Protein AF-J8E3A5-F1 (afdb_monomer_lite)

InterPro domains:
  IPR025018 Protein of unknown function DUF3953 [PF13129] (33-69)

Secondary structure (DSSP, 8-state):
-HHHHHHHHHHHHHHHHHHHHHHT-GGGHHHHHHHHHHHHHHHHHHHHHTT-HHHHHHHHHHHHHHHHHHHHHH--

pLDDT: mean 79.51, std 7.18, range [54.72, 90.12]

Sequence (76 aa):
MLRILRIIIALTVIIMSAIGLYTGQNNFLPLSQFLLGALMFLIAIEQIKKKDSGTGFICIVAGAFIWIVLIISYIK

Organism: NCBI:txid1053206

Structure (mmCIF, N/CA/C/O backbone):
data_AF-J8E3A5-F1
#
_entry.id   AF-J8E3A5-F1
#
loop_
_atom_site.group_PDB
_atom_site.id
_atom_site.type_symbol
_atom_site.label_atom_id
_atom_site.label_alt_id
_atom_site.label_comp_id
_atom_site.label_asym_id
_atom_site.label_entity_id
_atom_site.label_seq_id
_atom_site.pdbx_PDB_ins_code
_atom_site.Cartn_x
_atom_site.Cartn_y
_atom_site.Cartn_z
_atom_site.occupancy
_atom_site.B_iso_or_equiv
_atom_site.auth_seq_id
_atom_site.auth_comp_id
_atom_site.auth_asym_id
_atom_site.auth_atom_id
_atom_site.pdbx_PDB_model_num
ATOM 1 N N . MET A 1 1 ? -1.465 7.500 17.095 1.00 54.72 1 MET A N 1
ATOM 2 C CA . MET A 1 1 ? -0.070 7.509 16.598 1.00 54.72 1 MET A CA 1
ATOM 3 C C . MET A 1 1 ? 0.077 7.004 15.161 1.00 54.72 1 MET A C 1
ATOM 5 O O . MET A 1 1 ? 0.936 7.519 14.465 1.00 54.72 1 MET A O 1
ATOM 9 N N . LEU A 1 2 ? -0.763 6.082 14.673 1.00 63.72 2 LEU A N 1
ATOM 10 C CA . LEU A 1 2 ? -0.700 5.558 13.296 1.00 63.72 2 LEU A CA 1
ATOM 11 C C . LEU A 1 2 ? -0.990 6.610 12.191 1.00 63.72 2 LEU A C 1
ATOM 13 O O . LEU A 1 2 ? -0.479 6.491 11.082 1.00 63.72 2 LEU A O 1
ATOM 17 N N . ARG A 1 3 ? -1.708 7.696 12.510 1.00 66.81 3 ARG A N 1
ATOM 18 C CA . ARG A 1 3 ? -1.987 8.815 11.586 1.00 66.81 3 ARG A CA 1
ATOM 19 C C . ARG A 1 3 ? -0.742 9.463 10.955 1.00 66.81 3 ARG A C 1
ATOM 21 O O . ARG A 1 3 ? -0.766 9.759 9.767 1.00 66.81 3 ARG A O 1
ATOM 28 N N . ILE A 1 4 ? 0.334 9.671 11.723 1.00 71.25 4 ILE A N 1
ATOM 29 C CA . ILE A 1 4 ? 1.592 10.258 11.211 1.00 71.25 4 ILE A CA 1
ATOM 30 C C . ILE A 1 4 ? 2.309 9.250 10.307 1.00 71.25 4 ILE A C 1
ATOM 32 O O . ILE A 1 4 ? 2.744 9.598 9.215 1.00 71.25 4 ILE A O 1
ATOM 36 N N . LEU A 1 5 ? 2.349 7.982 10.725 1.00 71.38 5 LEU A N 1
ATOM 37 C CA . LEU A 1 5 ? 2.941 6.894 9.948 1.00 71.38 5 LEU A CA 1
ATOM 38 C C . LEU A 1 5 ? 2.246 6.725 8.586 1.00 71.38 5 LEU A C 1
ATOM 40 O O . LEU A 1 5 ? 2.913 6.581 7.566 1.00 71.38 5 LEU A O 1
ATOM 44 N N . ARG A 1 6 ? 0.910 6.832 8.548 1.00 72.69 6 ARG A N 1
ATOM 45 C CA . ARG A 1 6 ? 0.117 6.807 7.309 1.00 72.69 6 ARG A CA 1
ATOM 46 C C . ARG A 1 6 ? 0.504 7.940 6.357 1.00 72.69 6 ARG A C 1
ATOM 48 O O . ARG A 1 6 ? 0.642 7.701 5.163 1.00 72.69 6 ARG A O 1
ATOM 55 N N . ILE A 1 7 ? 0.680 9.155 6.879 1.00 77.88 7 ILE A N 1
ATOM 56 C CA . ILE A 1 7 ? 1.083 10.311 6.067 1.00 77.88 7 ILE A CA 1
ATOM 57 C C . ILE A 1 7 ? 2.476 10.073 5.485 1.00 77.88 7 ILE A C 1
ATOM 59 O O . ILE A 1 7 ? 2.645 10.224 4.283 1.00 77.88 7 ILE A O 1
ATOM 63 N N . ILE A 1 8 ? 3.438 9.635 6.303 1.00 79.12 8 ILE A N 1
ATOM 64 C CA . ILE A 1 8 ? 4.817 9.375 5.866 1.00 79.12 8 ILE A CA 1
ATOM 65 C C . ILE A 1 8 ? 4.855 8.319 4.751 1.00 79.12 8 ILE A C 1
ATOM 67 O O . ILE A 1 8 ? 5.463 8.546 3.705 1.00 79.12 8 ILE A O 1
ATOM 71 N N . ILE A 1 9 ? 4.174 7.184 4.933 1.00 77.81 9 ILE A N 1
ATOM 72 C CA . ILE A 1 9 ? 4.163 6.104 3.934 1.00 77.81 9 ILE A CA 1
ATOM 73 C C . ILE A 1 9 ? 3.470 6.563 2.644 1.00 77.81 9 ILE A C 1
ATOM 75 O O . ILE A 1 9 ? 3.996 6.318 1.561 1.00 77.81 9 ILE A O 1
ATOM 79 N N . ALA A 1 10 ? 2.342 7.278 2.731 1.00 78.56 10 ALA A N 1
ATOM 80 C CA . ALA A 1 10 ? 1.665 7.818 1.549 1.00 78.56 10 ALA A CA 1
ATOM 81 C C . ALA A 1 10 ? 2.567 8.792 0.773 1.00 78.56 10 ALA A C 1
ATOM 83 O O . ALA A 1 10 ? 2.665 8.702 -0.448 1.00 78.56 10 ALA A O 1
ATOM 84 N N . LEU A 1 11 ? 3.285 9.667 1.483 1.00 82.31 11 LEU A N 1
ATOM 85 C CA . LEU A 1 11 ? 4.245 10.598 0.888 1.00 82.31 11 LEU A CA 1
ATOM 86 C C . LEU A 1 11 ? 5.386 9.856 0.183 1.00 82.31 11 LEU A C 1
ATOM 88 O O . LEU A 1 11 ? 5.774 10.224 -0.921 1.00 82.31 11 LEU A O 1
ATOM 92 N N . THR A 1 12 ? 5.865 8.764 0.780 1.00 79.81 12 THR A N 1
ATOM 93 C CA . THR A 1 12 ? 6.937 7.936 0.209 1.00 79.81 12 THR A CA 1
ATOM 94 C C . THR A 1 12 ? 6.476 7.241 -1.073 1.00 79.81 12 THR A C 1
ATOM 96 O O . THR A 1 12 ? 7.197 7.246 -2.068 1.00 79.81 12 THR A O 1
ATOM 99 N N . VAL A 1 13 ? 5.249 6.708 -1.091 1.00 80.19 13 VAL A N 1
ATOM 100 C CA . VAL A 1 13 ? 4.652 6.081 -2.284 1.00 80.19 13 VAL A CA 1
ATOM 101 C C . VAL A 1 13 ? 4.451 7.098 -3.414 1.00 80.19 13 VAL A C 1
ATOM 103 O O . VAL A 1 13 ? 4.734 6.783 -4.572 1.00 80.19 13 VAL A O 1
ATOM 106 N N . ILE A 1 14 ? 4.012 8.321 -3.094 1.00 82.75 14 ILE A N 1
ATOM 107 C CA . ILE A 1 14 ? 3.847 9.401 -4.079 1.00 82.75 14 ILE A CA 1
ATOM 108 C C . ILE A 1 14 ? 5.201 9.795 -4.676 1.00 82.75 14 ILE A C 1
ATOM 110 O O . ILE A 1 14 ? 5.321 9.875 -5.896 1.00 82.75 14 ILE A O 1
ATOM 114 N N . ILE A 1 15 ? 6.228 9.985 -3.840 1.00 82.69 15 ILE A N 1
ATOM 115 C CA . ILE A 1 15 ? 7.581 10.321 -4.304 1.00 82.69 15 ILE A CA 1
ATOM 116 C C . ILE A 1 15 ? 8.141 9.198 -5.186 1.00 82.69 15 ILE A C 1
ATOM 118 O O . ILE A 1 15 ? 8.642 9.475 -6.272 1.00 82.69 15 ILE A O 1
ATOM 122 N N . MET A 1 16 ? 8.011 7.933 -4.774 1.00 79.38 16 MET A N 1
ATOM 123 C CA . MET A 1 16 ? 8.464 6.789 -5.577 1.00 79.38 16 MET A CA 1
ATOM 124 C C . MET A 1 16 ? 7.729 6.683 -6.916 1.00 79.38 16 MET 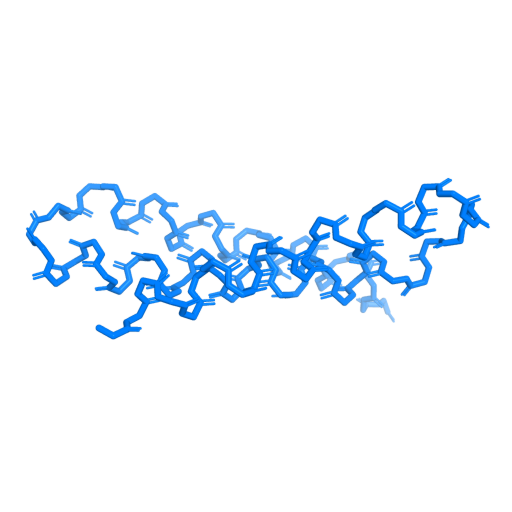A C 1
ATOM 126 O O . MET A 1 16 ? 8.365 6.407 -7.930 1.00 79.38 16 MET A O 1
ATOM 130 N N . SER A 1 17 ? 6.419 6.944 -6.940 1.00 76.88 17 SER A N 1
ATOM 131 C CA . SER A 1 17 ? 5.640 6.956 -8.185 1.00 76.88 17 SER A CA 1
ATOM 132 C C . SER A 1 17 ? 6.057 8.107 -9.100 1.00 76.88 17 SER A C 1
ATOM 134 O O . SER A 1 17 ? 6.211 7.904 -10.301 1.00 76.88 17 SER A O 1
ATOM 136 N N . ALA A 1 18 ? 6.295 9.298 -8.543 1.00 80.50 18 ALA A N 1
ATOM 137 C CA . ALA A 1 18 ? 6.759 10.458 -9.299 1.00 80.50 18 ALA A CA 1
ATOM 138 C C . ALA A 1 18 ? 8.159 10.233 -9.891 1.00 80.50 18 ALA A C 1
ATOM 140 O O . ALA A 1 18 ? 8.383 10.537 -11.060 1.00 80.50 18 ALA A O 1
ATOM 141 N N . ILE A 1 19 ? 9.081 9.644 -9.119 1.00 79.44 19 ILE A N 1
ATOM 142 C CA . ILE A 1 19 ? 10.416 9.268 -9.601 1.00 79.44 19 ILE A CA 1
ATOM 143 C C . ILE A 1 19 ? 10.307 8.185 -10.679 1.00 79.44 19 ILE A C 1
ATOM 145 O O . ILE A 1 19 ? 10.949 8.313 -11.717 1.00 79.44 19 ILE A O 1
ATOM 149 N N . GLY A 1 20 ? 9.483 7.151 -10.486 1.00 75.44 20 GLY A N 1
ATOM 150 C CA . GLY A 1 20 ? 9.265 6.106 -11.493 1.00 75.44 20 GLY A CA 1
ATOM 151 C C . GLY A 1 20 ? 8.735 6.669 -12.815 1.00 75.44 20 GLY A C 1
ATOM 152 O O . GLY A 1 20 ? 9.246 6.318 -13.877 1.00 75.44 20 GLY A O 1
ATOM 153 N N . LEU A 1 21 ? 7.786 7.611 -12.744 1.00 78.12 21 LEU A N 1
ATOM 154 C CA . LEU A 1 21 ? 7.236 8.306 -13.909 1.00 78.12 21 LEU A CA 1
ATOM 155 C C . LEU A 1 21 ? 8.284 9.195 -14.599 1.00 78.12 21 LEU A C 1
ATOM 157 O O . LEU A 1 21 ? 8.401 9.169 -15.819 1.00 78.12 21 LEU A O 1
ATOM 161 N N . TYR A 1 22 ? 9.052 9.964 -13.823 1.00 79.38 22 TYR A N 1
ATOM 162 C CA . TYR A 1 22 ? 10.056 10.895 -14.346 1.00 79.38 22 TYR A CA 1
ATOM 163 C C . TYR A 1 22 ? 11.255 10.176 -14.974 1.00 79.38 22 TYR A C 1
ATOM 165 O O . TYR A 1 22 ? 11.755 10.577 -16.020 1.00 79.38 22 TYR A O 1
ATOM 173 N N . THR A 1 23 ? 11.709 9.096 -14.340 1.00 77.19 23 THR A N 1
ATOM 174 C CA . THR A 1 23 ? 12.893 8.337 -14.771 1.00 77.19 23 THR A CA 1
ATOM 175 C C . THR A 1 23 ? 12.545 7.296 -15.843 1.00 77.19 23 THR A C 1
ATOM 177 O O . THR A 1 23 ? 13.438 6.666 -16.400 1.00 77.19 23 THR A O 1
ATOM 180 N N . GLY A 1 24 ? 11.251 7.067 -16.114 1.00 69.50 24 GLY A N 1
ATOM 181 C CA . GLY A 1 24 ? 10.767 6.015 -17.017 1.00 69.50 24 GLY A CA 1
ATOM 182 C C . GLY A 1 24 ? 11.117 4.593 -16.559 1.00 69.50 24 GLY A C 1
ATOM 183 O O . GLY A 1 24 ? 10.999 3.645 -17.334 1.00 69.50 24 GLY A O 1
ATOM 184 N N . GLN A 1 25 ? 11.582 4.436 -15.316 1.00 65.50 25 GLN A N 1
ATOM 185 C CA . GLN A 1 25 ? 12.141 3.194 -14.809 1.00 65.50 25 GLN A CA 1
ATOM 186 C C . GLN A 1 25 ? 11.224 2.604 -13.742 1.00 65.50 25 GLN A C 1
ATOM 188 O O . GLN A 1 25 ? 11.097 3.107 -12.625 1.00 65.50 25 GLN A O 1
ATOM 193 N N . ASN A 1 26 ? 10.623 1.470 -14.087 1.00 70.06 26 ASN A N 1
ATOM 194 C CA . ASN A 1 26 ? 9.620 0.799 -13.266 1.00 70.06 26 ASN A CA 1
ATOM 195 C C . ASN A 1 26 ? 10.220 -0.087 -12.161 1.00 70.06 26 ASN A C 1
ATOM 197 O O . ASN A 1 26 ? 9.501 -0.842 -11.515 1.00 70.06 26 ASN A O 1
ATOM 201 N N . ASN A 1 27 ? 11.526 0.004 -11.898 1.00 72.56 27 ASN A N 1
ATOM 202 C CA . ASN A 1 27 ? 12.180 -0.797 -10.857 1.00 72.56 27 ASN A CA 1
ATOM 203 C C . ASN A 1 27 ? 11.660 -0.492 -9.445 1.00 72.56 27 ASN A C 1
ATOM 205 O O . ASN A 1 27 ? 11.700 -1.360 -8.577 1.00 72.56 27 ASN A O 1
ATOM 209 N N . PHE A 1 28 ? 11.153 0.722 -9.211 1.00 73.56 28 PHE A N 1
ATOM 210 C CA . PHE A 1 28 ? 10.581 1.113 -7.920 1.00 73.56 28 PHE A CA 1
ATOM 211 C C . PHE A 1 28 ? 9.095 0.766 -7.779 1.00 73.56 28 PHE A C 1
ATOM 213 O O . PHE A 1 28 ? 8.572 0.822 -6.665 1.00 73.56 28 PHE A O 1
ATOM 220 N N . LEU A 1 29 ? 8.416 0.368 -8.863 1.00 77.31 29 LEU A N 1
ATOM 221 C CA . LEU A 1 29 ? 7.012 -0.044 -8.804 1.00 77.31 29 LEU A CA 1
ATOM 222 C C . LEU A 1 29 ? 6.753 -1.191 -7.815 1.00 77.31 29 LEU A C 1
ATOM 224 O O . LEU A 1 29 ? 5.878 -1.003 -6.967 1.00 77.31 29 LEU A O 1
ATOM 228 N N . PRO A 1 30 ? 7.501 -2.315 -7.821 1.00 80.56 30 PRO A N 1
ATOM 229 C CA . PRO A 1 30 ? 7.249 -3.401 -6.873 1.00 80.56 30 PRO A CA 1
ATOM 230 C C . PRO A 1 30 ? 7.411 -2.943 -5.419 1.00 80.56 30 PRO A C 1
ATOM 232 O O . PRO A 1 30 ? 6.574 -3.248 -4.572 1.00 80.56 30 PRO A O 1
ATOM 235 N N . LEU A 1 31 ? 8.426 -2.126 -5.131 1.00 80.62 31 LEU A N 1
ATOM 236 C CA . LEU A 1 31 ? 8.629 -1.565 -3.795 1.00 80.62 31 LEU A CA 1
ATOM 237 C C . LEU A 1 31 ? 7.463 -0.643 -3.392 1.00 80.62 31 LEU A C 1
ATOM 239 O O . LEU A 1 31 ? 6.933 -0.754 -2.287 1.00 80.62 31 LEU A O 1
ATOM 243 N N . SER A 1 32 ? 7.008 0.220 -4.305 1.00 82.75 32 SER A N 1
ATOM 244 C CA . SER A 1 32 ? 5.881 1.127 -4.060 1.00 82.75 32 SER A CA 1
ATOM 245 C C . SER A 1 32 ? 4.552 0.385 -3.848 1.00 82.75 32 SER A C 1
ATOM 247 O O . SER A 1 32 ? 3.805 0.737 -2.936 1.00 82.75 32 SER A O 1
ATOM 249 N N . GLN A 1 33 ? 4.283 -0.689 -4.604 1.00 82.44 33 GLN A N 1
ATOM 250 C CA . GLN A 1 33 ? 3.110 -1.550 -4.413 1.00 82.44 33 GLN A CA 1
ATOM 251 C C . GLN A 1 33 ? 3.166 -2.294 -3.078 1.00 82.44 33 GLN A C 1
ATOM 253 O O . GLN A 1 33 ? 2.148 -2.393 -2.393 1.00 82.44 33 GLN A O 1
ATOM 258 N N . PHE A 1 34 ? 4.343 -2.773 -2.667 1.00 86.38 34 PHE A N 1
ATOM 259 C CA . PHE A 1 34 ? 4.501 -3.413 -1.364 1.00 86.38 34 PHE A CA 1
ATOM 260 C C . PHE A 1 34 ? 4.179 -2.445 -0.217 1.00 86.38 34 PHE A C 1
ATOM 262 O O . PHE A 1 34 ? 3.369 -2.777 0.656 1.00 86.38 34 PHE A O 1
ATOM 269 N N . LEU A 1 35 ? 4.752 -1.232 -0.253 1.00 84.62 35 LEU A N 1
ATOM 270 C CA . LEU A 1 35 ? 4.476 -0.181 0.732 1.00 84.62 35 LEU A CA 1
ATOM 271 C C . LEU A 1 35 ? 2.999 0.238 0.726 1.00 84.62 35 LEU A C 1
ATOM 273 O O . LEU A 1 35 ? 2.430 0.472 1.793 1.00 84.62 35 LEU A O 1
ATOM 277 N N . LEU A 1 36 ? 2.365 0.307 -0.447 1.00 83.94 36 LEU A N 1
ATOM 278 C CA . LEU A 1 36 ? 0.944 0.628 -0.580 1.00 83.94 36 LEU A CA 1
ATOM 279 C C . LEU A 1 36 ? 0.055 -0.437 0.089 1.00 83.94 36 LEU A C 1
ATOM 281 O O . LEU A 1 36 ? -0.881 -0.086 0.810 1.00 83.94 36 LEU A O 1
ATOM 285 N N . GLY A 1 37 ? 0.365 -1.725 -0.087 1.00 87.88 37 GLY A N 1
ATOM 286 C CA . GLY A 1 37 ? -0.339 -2.816 0.600 1.00 87.88 37 GLY A CA 1
ATOM 287 C C . GLY A 1 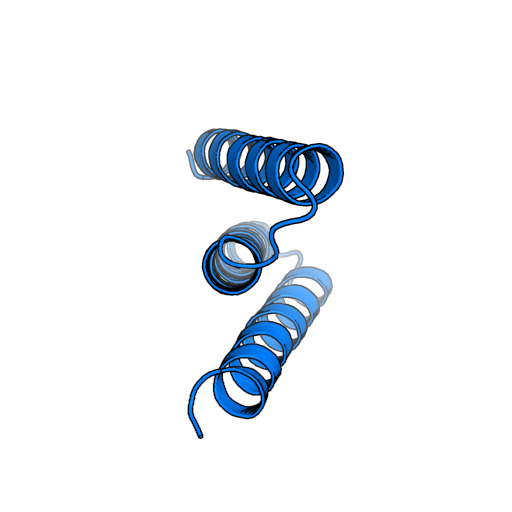37 ? -0.200 -2.731 2.126 1.00 87.88 37 GLY A C 1
ATOM 288 O O . GLY A 1 37 ? -1.197 -2.807 2.849 1.00 87.88 37 GLY A O 1
ATOM 289 N N . ALA A 1 38 ? 1.014 -2.461 2.621 1.00 86.12 38 ALA A N 1
ATOM 290 C CA . ALA A 1 38 ? 1.267 -2.260 4.050 1.00 86.12 38 ALA A CA 1
ATOM 291 C C . ALA A 1 38 ? 0.513 -1.039 4.615 1.00 86.12 38 ALA A C 1
ATOM 293 O O . ALA A 1 38 ? -0.049 -1.105 5.712 1.00 86.12 38 ALA A O 1
ATOM 294 N N . LEU A 1 39 ? 0.444 0.060 3.851 1.00 85.38 39 LEU A N 1
ATOM 295 C CA . LEU A 1 39 ? -0.351 1.237 4.201 1.00 85.38 39 LEU A CA 1
ATOM 296 C C . LEU A 1 39 ? -1.824 0.857 4.392 1.00 85.38 39 LEU A C 1
ATOM 298 O O . LEU A 1 39 ? -2.411 1.214 5.411 1.00 85.38 39 LEU A O 1
ATOM 302 N N . MET A 1 40 ? -2.422 0.126 3.448 1.00 85.06 40 MET A N 1
ATOM 303 C CA . MET A 1 40 ? -3.828 -0.281 3.548 1.00 85.06 40 MET A CA 1
ATOM 304 C C . MET A 1 40 ? -4.106 -1.148 4.783 1.00 85.06 40 MET A C 1
ATOM 306 O O . MET A 1 40 ? -5.113 -0.935 5.459 1.00 85.06 40 MET A O 1
ATOM 310 N N . PHE A 1 41 ? -3.186 -2.037 5.164 1.00 84.25 41 PHE A N 1
ATOM 311 C CA . PHE A 1 41 ? -3.303 -2.801 6.411 1.00 84.25 41 PHE A CA 1
ATOM 312 C C . PHE A 1 41 ? -3.227 -1.924 7.668 1.00 84.25 41 PHE A C 1
ATOM 314 O O . PHE A 1 41 ? -4.037 -2.082 8.584 1.00 84.25 41 PHE A O 1
ATOM 321 N N . LEU A 1 42 ? -2.306 -0.957 7.717 1.00 84.12 42 LEU A N 1
ATOM 322 C CA . LEU A 1 42 ? -2.221 -0.010 8.839 1.00 84.12 42 LEU A CA 1
ATOM 323 C C . LEU A 1 42 ? -3.507 0.815 8.980 1.00 84.12 42 LEU A C 1
ATOM 325 O O . LEU A 1 42 ?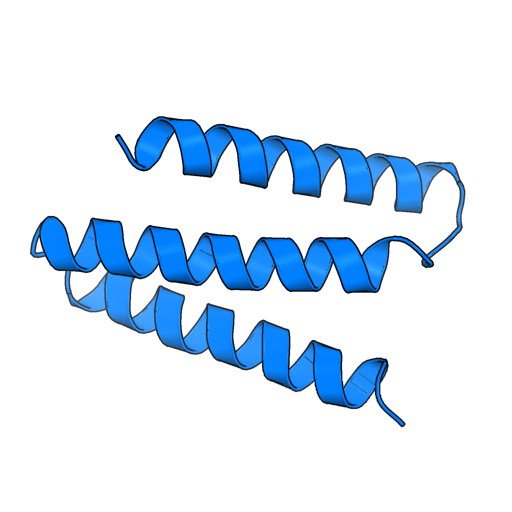 -3.986 1.050 10.092 1.00 84.12 42 LEU A O 1
ATOM 329 N N . ILE A 1 43 ? -4.089 1.215 7.848 1.00 82.62 43 ILE A N 1
ATOM 330 C CA . ILE A 1 43 ? -5.365 1.929 7.791 1.00 82.62 43 ILE A CA 1
ATOM 331 C C . ILE A 1 43 ? -6.493 1.052 8.317 1.00 82.62 43 ILE A C 1
ATOM 333 O O . ILE A 1 43 ? -7.311 1.523 9.104 1.00 82.62 43 ILE A O 1
ATOM 337 N N . ALA A 1 44 ? -6.537 -0.213 7.907 1.00 84.19 44 ALA A N 1
ATOM 338 C CA . ALA A 1 44 ? -7.540 -1.147 8.383 1.00 84.19 44 ALA A CA 1
ATOM 339 C C . ALA A 1 44 ? -7.518 -1.294 9.907 1.00 84.19 44 ALA A C 1
ATOM 341 O O . ALA A 1 44 ? -8.564 -1.192 10.547 1.00 84.19 44 ALA A O 1
ATOM 342 N N . ILE A 1 45 ? -6.329 -1.458 10.493 1.00 81.62 45 ILE A N 1
ATOM 343 C CA . ILE A 1 45 ? -6.154 -1.565 11.947 1.00 81.62 45 ILE A CA 1
ATOM 344 C C . ILE A 1 45 ? -6.629 -0.283 12.647 1.00 81.62 45 ILE A C 1
ATOM 346 O O . ILE A 1 45 ? -7.327 -0.362 13.661 1.00 81.62 45 ILE A O 1
ATOM 350 N N . GLU A 1 46 ? -6.310 0.902 12.110 1.00 79.56 46 GLU A N 1
ATOM 351 C CA . GLU A 1 46 ? -6.832 2.168 12.651 1.00 79.56 46 GLU A CA 1
ATOM 352 C C . GLU A 1 46 ? -8.363 2.251 12.583 1.00 79.56 46 GLU A C 1
ATOM 354 O O . GLU A 1 46 ? -8.983 2.718 13.541 1.00 79.56 46 GLU A O 1
ATOM 359 N N . GLN A 1 47 ? -8.974 1.823 11.476 1.00 78.25 47 GLN A N 1
ATOM 360 C CA . GLN A 1 47 ? -10.424 1.910 11.279 1.00 78.25 47 GLN A CA 1
ATOM 361 C C . GLN A 1 47 ? -11.191 0.917 12.156 1.00 78.25 47 GLN A C 1
ATOM 363 O O . GLN A 1 47 ? -12.164 1.303 12.803 1.00 78.25 47 GLN A O 1
ATOM 368 N N . ILE A 1 48 ? -10.677 -0.307 12.309 1.00 78.19 48 ILE A N 1
ATOM 369 C CA . ILE A 1 48 ? -11.212 -1.297 13.256 1.00 78.19 48 ILE A CA 1
ATOM 370 C C . ILE A 1 48 ? -11.155 -0.747 14.687 1.00 78.19 48 ILE A C 1
ATOM 372 O O . ILE A 1 48 ? -12.132 -0.841 15.432 1.00 78.19 48 ILE A O 1
ATOM 376 N N . LYS A 1 49 ? -10.048 -0.090 15.063 1.00 77.31 49 LYS A N 1
ATOM 377 C CA . LYS A 1 49 ? -9.897 0.528 16.390 1.00 77.31 49 LYS A CA 1
ATOM 378 C C . LYS A 1 49 ? -10.862 1.699 16.623 1.00 77.31 49 LYS A C 1
ATOM 380 O O . LYS A 1 49 ? -11.213 1.974 17.767 1.00 77.31 49 LYS A O 1
ATOM 385 N N . LYS A 1 50 ? -11.307 2.376 15.561 1.00 79.38 50 LYS A N 1
ATOM 386 C CA . LYS A 1 50 ? -12.303 3.460 15.606 1.00 79.38 50 LYS A CA 1
ATOM 387 C C . LYS A 1 50 ? -13.762 2.984 15.549 1.00 79.38 50 LYS A C 1
ATOM 389 O O . LYS A 1 50 ? -14.642 3.834 15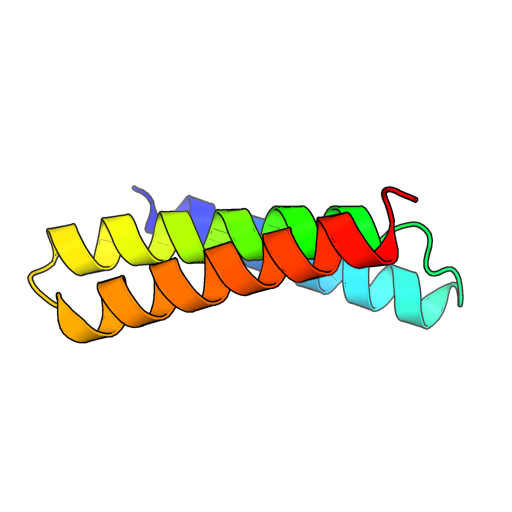.541 1.00 79.38 50 LYS A O 1
ATOM 394 N N . LYS A 1 51 ? -14.023 1.667 15.555 1.00 75.88 51 LYS A N 1
ATOM 395 C CA . LYS A 1 51 ? -15.348 1.043 15.332 1.00 75.88 51 LYS A CA 1
ATOM 396 C C . LYS A 1 51 ? -15.946 1.247 13.928 1.00 75.88 51 LYS A C 1
ATOM 398 O O . LYS A 1 51 ? -17.042 0.756 13.681 1.00 75.88 51 LYS A O 1
ATOM 403 N N . ASP A 1 52 ? -15.210 1.835 12.986 1.00 70.44 52 ASP A N 1
ATOM 404 C CA . ASP A 1 52 ? -15.573 1.861 11.562 1.00 70.44 52 ASP A CA 1
ATOM 405 C C . ASP A 1 52 ? -15.140 0.546 10.891 1.00 70.44 52 ASP A C 1
ATOM 407 O O . ASP A 1 52 ? -14.159 0.469 10.143 1.00 70.44 52 ASP A O 1
ATOM 411 N N . SER A 1 53 ? -15.850 -0.536 11.221 1.00 69.38 53 SER A N 1
ATOM 412 C CA . SER A 1 53 ? -15.476 -1.899 10.822 1.00 69.38 53 SER A CA 1
ATOM 413 C C . SER A 1 53 ? -15.581 -2.142 9.313 1.00 69.38 53 SER A C 1
ATOM 415 O O . SER A 1 53 ? -14.724 -2.825 8.751 1.00 69.38 53 SER A O 1
ATOM 417 N N . GLY A 1 54 ? -16.578 -1.553 8.641 1.00 75.44 54 GLY A N 1
ATOM 418 C CA . GLY A 1 54 ? -16.816 -1.755 7.206 1.00 75.44 54 GLY A CA 1
ATOM 419 C C . GLY A 1 54 ? -15.658 -1.249 6.348 1.00 75.44 54 GLY A C 1
ATOM 420 O O . GLY A 1 54 ? -15.094 -1.977 5.532 1.00 75.44 54 GLY A O 1
ATOM 421 N N . THR A 1 55 ? -15.228 -0.017 6.595 1.00 75.62 55 THR A N 1
ATOM 422 C CA . THR A 1 55 ? -14.128 0.613 5.861 1.00 75.62 55 THR A CA 1
ATOM 423 C C . THR A 1 55 ? -12.773 -0.023 6.193 1.00 75.62 55 THR A C 1
ATOM 425 O O . THR A 1 55 ? -11.886 -0.088 5.338 1.00 75.62 55 THR A O 1
ATOM 428 N N . GLY A 1 56 ? -12.612 -0.527 7.424 1.00 79.50 56 GLY A N 1
ATOM 429 C CA . GLY A 1 56 ? -11.446 -1.310 7.826 1.00 79.50 56 GLY A CA 1
ATOM 430 C C . GLY A 1 56 ? -11.327 -2.617 7.046 1.00 79.50 56 GLY A C 1
ATOM 431 O O . GLY A 1 56 ? -10.260 -2.909 6.513 1.00 79.50 56 GLY A O 1
ATOM 432 N N . PHE A 1 57 ? -12.428 -3.357 6.896 1.00 82.00 57 PHE A N 1
ATOM 433 C CA . PHE A 1 57 ? -12.457 -4.614 6.146 1.00 82.00 57 PHE A CA 1
ATOM 434 C C . PHE A 1 57 ? -12.119 -4.419 4.662 1.00 82.00 57 PHE A C 1
ATOM 436 O O . PHE A 1 57 ? -11.292 -5.149 4.117 1.00 82.00 57 PHE A O 1
ATOM 443 N N . ILE A 1 58 ? -12.671 -3.378 4.029 1.00 84.75 58 ILE A N 1
ATOM 444 C CA . ILE A 1 58 ? -12.358 -3.031 2.631 1.00 84.75 58 ILE A CA 1
ATOM 445 C C . ILE A 1 58 ? -10.855 -2.765 2.458 1.00 84.75 58 ILE A C 1
ATOM 447 O O . ILE A 1 58 ? -10.255 -3.232 1.492 1.00 84.75 58 ILE A O 1
ATOM 451 N N . CYS A 1 59 ? -10.221 -2.075 3.413 1.00 84.19 59 CYS A N 1
ATOM 452 C CA . CYS A 1 59 ? -8.778 -1.826 3.371 1.00 84.19 59 CYS A CA 1
ATOM 453 C C . CYS A 1 59 ? -7.942 -3.109 3.525 1.00 84.19 59 CYS A C 1
ATOM 455 O O . CYS A 1 59 ? -6.903 -3.220 2.881 1.00 84.19 59 CYS A O 1
ATOM 457 N N . ILE A 1 60 ? -8.382 -4.092 4.321 1.00 87.44 60 ILE A N 1
ATOM 458 C CA . ILE A 1 60 ? -7.698 -5.398 4.425 1.00 87.44 60 ILE A CA 1
ATOM 459 C C . ILE A 1 60 ? -7.753 -6.131 3.088 1.00 87.44 60 ILE A C 1
ATOM 461 O O . ILE A 1 60 ? -6.723 -6.582 2.592 1.00 87.44 60 ILE A O 1
ATOM 465 N N . VAL A 1 61 ? -8.946 -6.224 2.493 1.00 89.44 61 VAL A N 1
ATOM 466 C CA . VAL A 1 61 ? -9.149 -6.921 1.215 1.00 89.44 61 VAL A CA 1
ATOM 467 C C . VAL A 1 61 ? -8.334 -6.257 0.106 1.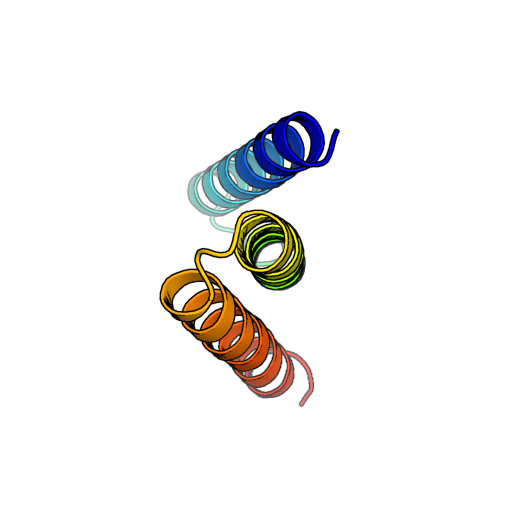00 89.44 61 VAL A C 1
ATOM 469 O O . VAL A 1 61 ? -7.635 -6.940 -0.638 1.00 89.44 61 VAL A O 1
ATOM 472 N N . ALA A 1 62 ? -8.361 -4.925 0.033 1.00 86.50 62 ALA A N 1
ATOM 473 C CA . ALA A 1 62 ? -7.594 -4.176 -0.954 1.00 86.50 62 ALA A CA 1
ATOM 474 C C . ALA A 1 62 ? -6.072 -4.319 -0.745 1.00 86.50 62 ALA A C 1
ATOM 476 O O . ALA A 1 62 ? -5.343 -4.532 -1.712 1.00 86.50 62 ALA A O 1
ATOM 477 N N . GLY A 1 63 ? -5.589 -4.289 0.503 1.00 88.56 63 GLY A N 1
ATOM 478 C CA . GLY A 1 63 ? -4.176 -4.521 0.823 1.00 88.56 63 GLY A CA 1
ATOM 479 C C . GLY A 1 63 ? -3.703 -5.927 0.439 1.00 88.56 63 GLY A C 1
ATOM 480 O O . GLY A 1 63 ? -2.656 -6.074 -0.192 1.00 88.56 63 GLY A O 1
ATOM 481 N N . ALA A 1 64 ? -4.502 -6.951 0.751 1.00 90.12 64 ALA A N 1
ATOM 482 C CA . ALA A 1 64 ? -4.221 -8.334 0.368 1.00 90.12 64 ALA A CA 1
ATOM 483 C C . ALA A 1 64 ? -4.198 -8.511 -1.158 1.00 90.12 64 ALA A C 1
ATOM 485 O O . ALA A 1 64 ? -3.289 -9.146 -1.690 1.00 90.12 64 ALA A O 1
ATOM 486 N N . PHE A 1 65 ? -5.146 -7.898 -1.872 1.00 89.62 65 PHE A N 1
ATOM 487 C CA . PHE A 1 65 ? -5.185 -7.923 -3.333 1.00 89.62 65 PHE A CA 1
ATOM 488 C C . PHE A 1 65 ? -3.921 -7.315 -3.958 1.00 89.62 65 PHE A C 1
ATOM 490 O O . PHE A 1 65 ? -3.336 -7.916 -4.856 1.00 89.62 65 PHE A O 1
ATOM 497 N N . ILE A 1 66 ? -3.451 -6.169 -3.451 1.00 87.88 66 ILE A N 1
ATOM 498 C CA . ILE A 1 66 ? -2.224 -5.520 -3.941 1.00 87.88 66 ILE A CA 1
ATOM 499 C C . ILE A 1 66 ? -1.010 -6.444 -3.795 1.00 87.88 66 ILE A C 1
ATOM 501 O O . ILE A 1 66 ? -0.198 -6.532 -4.717 1.00 87.88 66 ILE A O 1
ATOM 505 N N . TRP A 1 67 ? -0.884 -7.152 -2.671 1.00 89.44 67 TRP A N 1
ATOM 506 C CA . TRP A 1 67 ? 0.209 -8.105 -2.466 1.00 89.44 67 TRP A CA 1
ATOM 507 C C . TRP A 1 67 ? 0.084 -9.358 -3.334 1.00 89.44 67 TRP A C 1
ATOM 509 O O . TRP A 1 67 ? 1.097 -9.815 -3.855 1.00 89.44 67 TRP A O 1
ATOM 519 N N . ILE A 1 68 ? -1.127 -9.877 -3.559 1.00 88.88 68 ILE A N 1
ATOM 520 C CA . ILE A 1 68 ? -1.348 -10.990 -4.497 1.00 88.88 68 ILE A CA 1
ATOM 521 C C . ILE A 1 68 ? -0.905 -10.590 -5.908 1.00 88.88 68 ILE A C 1
ATOM 523 O O . ILE A 1 68 ? -0.141 -11.315 -6.542 1.00 88.88 68 ILE A O 1
ATOM 527 N N . VAL A 1 69 ? -1.329 -9.414 -6.381 1.00 86.31 69 VAL A N 1
ATOM 528 C CA . VAL A 1 69 ? -0.924 -8.884 -7.692 1.00 86.31 69 VAL A CA 1
ATOM 529 C C . VAL A 1 69 ? 0.590 -8.683 -7.761 1.00 86.31 69 VAL A C 1
ATOM 531 O O . VAL A 1 69 ? 1.201 -9.008 -8.775 1.00 86.31 69 VAL A O 1
ATOM 534 N N . LEU A 1 70 ? 1.214 -8.189 -6.688 1.00 87.00 70 LEU A N 1
ATOM 535 C CA . LEU A 1 70 ? 2.666 -8.024 -6.619 1.00 87.00 70 LEU A CA 1
ATOM 536 C C . LEU A 1 70 ? 3.402 -9.363 -6.740 1.00 87.00 70 LEU A C 1
ATOM 538 O O . LEU A 1 70 ? 4.358 -9.453 -7.506 1.00 87.00 70 LEU A O 1
ATOM 542 N N . ILE A 1 71 ? 2.952 -10.395 -6.021 1.00 85.81 71 ILE A N 1
ATOM 543 C CA . ILE A 1 71 ? 3.538 -11.738 -6.099 1.00 85.81 71 ILE A CA 1
ATOM 544 C C . ILE A 1 71 ? 3.424 -12.263 -7.533 1.00 85.81 71 ILE A C 1
ATOM 546 O O . ILE A 1 71 ? 4.432 -12.649 -8.108 1.00 85.81 71 ILE A O 1
ATOM 550 N N . ILE A 1 72 ? 2.240 -12.192 -8.146 1.00 87.00 72 ILE A N 1
ATOM 551 C CA . ILE A 1 72 ? 2.015 -12.693 -9.513 1.00 87.00 72 ILE A CA 1
ATOM 552 C C . ILE A 1 72 ? 2.858 -11.938 -10.555 1.00 87.00 72 ILE A C 1
ATOM 554 O O . ILE A 1 72 ? 3.381 -12.554 -11.481 1.00 87.00 72 ILE A O 1
ATOM 558 N N . SER A 1 73 ? 2.985 -10.612 -10.433 1.00 82.44 73 SER A N 1
ATOM 559 C CA . SER A 1 73 ? 3.707 -9.795 -11.419 1.00 82.44 73 SER A CA 1
ATOM 560 C C . SER A 1 73 ? 5.228 -9.903 -11.323 1.00 82.44 73 SER A C 1
ATOM 562 O O . SER A 1 73 ? 5.899 -9.761 -12.344 1.00 82.44 73 SER A O 1
ATOM 564 N N . TYR A 1 74 ? 5.781 -10.089 -10.121 1.00 77.00 74 TYR A N 1
ATOM 565 C CA . TYR A 1 74 ? 7.222 -9.925 -9.884 1.00 77.00 74 TYR A CA 1
ATOM 566 C C . TYR A 1 74 ? 7.929 -11.176 -9.358 1.00 77.00 74 TYR A C 1
ATOM 568 O O . TYR A 1 74 ? 9.146 -11.272 -9.496 1.00 77.00 74 TYR A O 1
ATOM 576 N N . ILE A 1 75 ? 7.199 -12.129 -8.776 1.00 73.06 75 ILE A N 1
ATOM 577 C CA . ILE A 1 75 ? 7.731 -13.423 -8.342 1.00 73.06 75 IL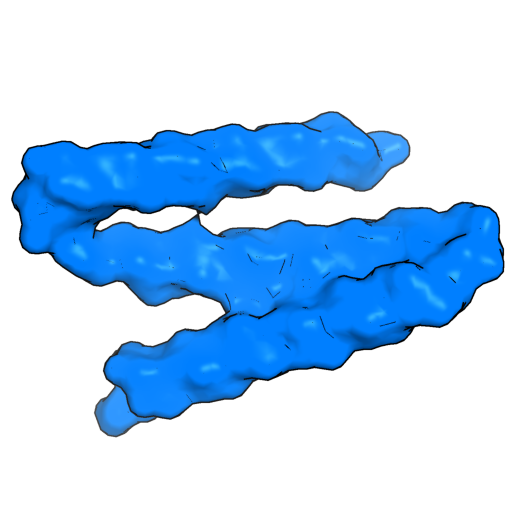E A CA 1
ATOM 578 C C . ILE A 1 75 ? 7.250 -14.450 -9.369 1.00 73.06 75 ILE A C 1
ATOM 580 O O . ILE A 1 75 ? 6.151 -14.989 -9.261 1.00 73.06 75 ILE A O 1
ATOM 584 N N . LYS A 1 76 ? 8.061 -14.657 -10.406 1.00 57.47 76 LYS A N 1
ATOM 585 C CA . LYS A 1 76 ? 7.850 -15.680 -11.432 1.00 57.47 76 LYS A CA 1
ATOM 586 C C . LYS A 1 76 ? 8.848 -16.813 -11.250 1.00 57.47 76 LYS A C 1
ATOM 588 O O . LYS A 1 76 ? 10.028 -16.493 -10.986 1.00 57.47 76 LYS A O 1
#

Foldseek 3Di:
DLVVVLVVLVVVLVVLVVCCVVVVPCPCVLVSLLSQLVSLQSVLVVCVVVVVNVSSVVSNVVSVVSVVVSCVPPVD

Radius of gyration: 13.52 Å; chains: 1; bounding box: 30×27×34 Å